Protein AF-A0A090EFB4-F1 (afdb_monomer_lite)

Structure (mmCIF, N/CA/C/O backbone):
data_AF-A0A090EFB4-F1
#
_entry.id   AF-A0A090EFB4-F1
#
loop_
_atom_site.group_PDB
_atom_site.id
_atom_site.type_symbol
_atom_site.label_atom_id
_atom_site.label_alt_id
_atom_site.label_comp_id
_atom_site.label_asym_id
_atom_site.label_entity_id
_atom_site.label_seq_id
_atom_site.pdbx_PDB_ins_code
_atom_site.Cartn_x
_atom_site.Cartn_y
_atom_site.Cartn_z
_atom_site.occupancy
_atom_site.B_iso_or_equiv
_atom_site.auth_seq_id
_atom_site.auth_comp_id
_atom_site.auth_asym_id
_atom_site.auth_atom_id
_atom_site.pdbx_PDB_model_num
ATOM 1 N N . MET A 1 1 ? -13.360 10.623 -0.695 1.00 92.44 1 MET A N 1
ATOM 2 C CA . MET A 1 1 ? -12.470 9.457 -0.509 1.00 92.44 1 MET A CA 1
ATOM 3 C C . MET A 1 1 ? -11.394 9.844 0.488 1.00 92.44 1 MET A C 1
ATOM 5 O O . MET A 1 1 ? -10.974 10.993 0.457 1.00 92.44 1 MET A O 1
ATOM 9 N N . LEU A 1 2 ? -10.961 8.912 1.335 1.00 97.94 2 LEU A N 1
ATOM 10 C CA . LEU A 1 2 ? -9.729 9.027 2.117 1.00 97.94 2 LEU A CA 1
ATOM 11 C C . LEU A 1 2 ? -8.675 8.114 1.484 1.00 97.94 2 LEU A C 1
ATOM 13 O O . LEU A 1 2 ? -8.980 6.948 1.271 1.00 97.94 2 LEU A O 1
ATOM 17 N N . CYS A 1 3 ? -7.471 8.621 1.213 1.00 98.06 3 CYS A N 1
ATOM 18 C CA . CYS A 1 3 ? -6.350 7.815 0.728 1.00 98.06 3 CYS A CA 1
ATOM 19 C C . CYS A 1 3 ? -5.127 8.027 1.624 1.00 98.06 3 CYS A C 1
ATOM 21 O O . CYS A 1 3 ? -4.697 9.167 1.806 1.00 98.06 3 CYS A O 1
ATOM 23 N N . VAL A 1 4 ? -4.577 6.942 2.173 1.00 98.56 4 VAL A N 1
ATOM 24 C CA . VAL A 1 4 ? -3.375 6.974 3.015 1.00 98.56 4 VAL A CA 1
ATOM 25 C C . VAL A 1 4 ? -2.179 6.397 2.246 1.00 98.56 4 VAL A C 1
ATOM 27 O O . VAL A 1 4 ? -2.174 5.201 1.931 1.00 98.56 4 VAL A O 1
ATOM 30 N N . PRO A 1 5 ? -1.162 7.209 1.907 1.00 98.25 5 PRO A N 1
ATOM 31 C CA . PRO A 1 5 ? 0.027 6.723 1.219 1.00 98.25 5 PRO A CA 1
ATOM 32 C C . PRO A 1 5 ? 0.973 5.980 2.172 1.00 98.25 5 PRO A C 1
ATOM 34 O O . PRO A 1 5 ? 0.910 6.124 3.393 1.00 98.25 5 PRO A O 1
ATOM 37 N N . GLY A 1 6 ? 1.881 5.194 1.596 1.00 97.75 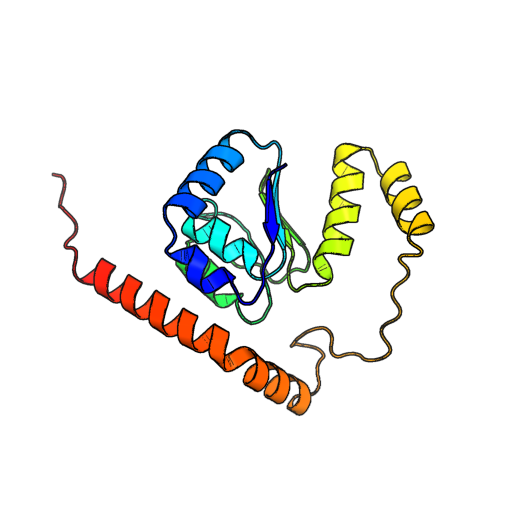6 GLY A N 1
ATOM 38 C CA . GLY A 1 6 ? 3.006 4.602 2.314 1.00 97.75 6 GLY A CA 1
ATOM 39 C C . GLY A 1 6 ? 4.247 5.496 2.326 1.00 97.75 6 GLY A C 1
ATOM 40 O O . GLY A 1 6 ? 4.212 6.657 1.930 1.00 97.75 6 GLY A O 1
ATOM 41 N N . GLY A 1 7 ? 5.375 4.922 2.740 1.00 95.06 7 GLY A N 1
ATOM 42 C CA . GLY A 1 7 ? 6.678 5.592 2.764 1.00 95.06 7 GLY A CA 1
ATOM 43 C C . GLY A 1 7 ? 7.435 5.393 4.075 1.00 95.06 7 GLY A C 1
ATOM 44 O O . GLY A 1 7 ? 6.943 4.751 5.005 1.00 95.06 7 GLY A O 1
ATOM 45 N N . GLY A 1 8 ? 8.646 5.956 4.150 1.00 91.25 8 GLY A N 1
ATOM 46 C CA . GLY A 1 8 ? 9.528 5.828 5.318 1.00 91.25 8 GLY A CA 1
ATOM 47 C C . GLY A 1 8 ? 8.954 6.428 6.607 1.00 91.25 8 GLY A C 1
ATOM 48 O O . GLY A 1 8 ? 9.274 5.949 7.690 1.00 91.25 8 GLY A O 1
ATOM 49 N N . GLY A 1 9 ? 8.055 7.413 6.492 1.00 94.31 9 GLY A N 1
ATOM 50 C CA . GLY A 1 9 ? 7.400 8.061 7.633 1.00 94.31 9 GLY A CA 1
ATOM 51 C C . GLY A 1 9 ? 6.298 7.235 8.302 1.00 94.31 9 GLY A C 1
ATOM 52 O O . GLY A 1 9 ? 5.897 7.575 9.408 1.00 94.31 9 GLY A O 1
ATOM 53 N N . VAL A 1 10 ? 5.827 6.140 7.685 1.00 97.38 10 VAL A N 1
ATOM 54 C CA . VAL A 1 10 ? 4.675 5.372 8.197 1.00 97.38 10 VAL A CA 1
ATOM 55 C C . VAL A 1 10 ? 4.881 4.878 9.623 1.00 97.38 10 VAL A C 1
ATOM 57 O O . VAL A 1 10 ? 3.933 4.913 10.394 1.00 97.38 10 VAL A O 1
ATOM 60 N N . ASN A 1 11 ? 6.094 4.456 9.995 1.00 96.75 11 ASN A N 1
ATOM 61 C CA . ASN A 1 11 ? 6.334 3.901 11.330 1.00 96.75 11 ASN A CA 1
ATOM 62 C C . ASN A 1 11 ? 6.004 4.910 12.438 1.00 96.75 11 AS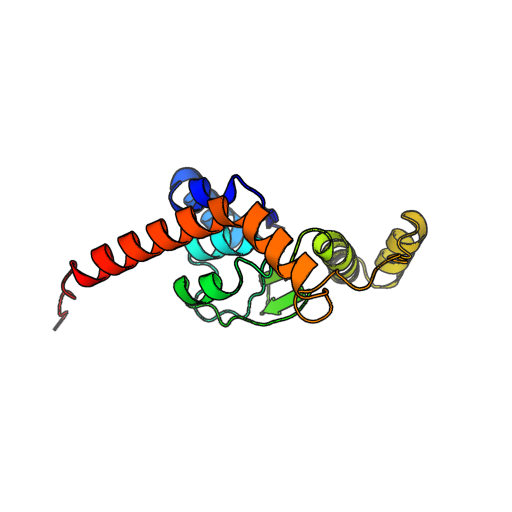N A C 1
ATOM 64 O O . ASN A 1 11 ? 5.344 4.538 13.397 1.00 96.75 11 ASN A O 1
ATOM 68 N N . ALA A 1 12 ? 6.395 6.179 12.283 1.00 97.00 12 ALA A N 1
ATOM 69 C CA . ALA A 1 12 ? 6.079 7.213 13.270 1.00 97.00 12 ALA A CA 1
ATOM 70 C C . ALA A 1 12 ? 4.562 7.444 13.398 1.00 97.00 12 ALA A C 1
ATOM 72 O O . ALA A 1 12 ? 4.065 7.706 14.486 1.00 97.00 12 ALA A O 1
ATOM 73 N N . LEU A 1 13 ? 3.819 7.281 12.298 1.00 98.19 13 LEU A N 1
ATOM 74 C CA . LEU A 1 13 ? 2.369 7.481 12.270 1.00 98.19 13 LEU A CA 1
ATOM 75 C C . LEU A 1 13 ? 1.580 6.355 12.953 1.00 98.19 13 LEU A C 1
ATOM 77 O O . LEU A 1 13 ? 0.408 6.548 13.257 1.00 98.19 13 LEU A O 1
ATOM 81 N N . LEU A 1 14 ? 2.185 5.184 13.190 1.00 98.12 14 LEU A N 1
ATOM 82 C CA . LEU A 1 14 ? 1.491 4.055 13.824 1.00 98.12 14 LEU A CA 1
ATOM 83 C C . LEU A 1 14 ? 1.191 4.292 15.312 1.00 98.12 14 LEU A C 1
ATOM 85 O O . LEU A 1 14 ? 0.334 3.610 15.866 1.00 98.12 14 LEU A O 1
ATOM 89 N N . GLU A 1 15 ? 1.873 5.250 15.943 1.00 96.75 15 GLU A N 1
ATOM 90 C CA . GLU A 1 15 ? 1.691 5.627 17.353 1.00 96.75 15 GLU A CA 1
ATOM 91 C C . GLU A 1 15 ? 1.227 7.095 17.510 1.00 96.75 15 GLU A C 1
ATOM 93 O O . GLU A 1 15 ? 0.991 7.560 18.626 1.00 96.75 15 GLU A O 1
ATOM 98 N N . ASP A 1 16 ? 1.045 7.825 16.403 1.00 98.38 16 ASP A N 1
ATOM 99 C CA . ASP A 1 16 ? 0.629 9.234 16.378 1.00 98.38 16 ASP A CA 1
ATOM 100 C C . ASP A 1 16 ? -0.897 9.359 16.537 1.00 98.38 16 ASP A C 1
ATOM 102 O O . ASP A 1 16 ? -1.657 9.289 15.568 1.00 98.38 16 ASP A O 1
ATOM 106 N N . GLN A 1 17 ? -1.363 9.525 17.780 1.00 98.31 17 GLN A N 1
ATOM 107 C CA . GLN A 1 17 ? -2.801 9.582 18.079 1.00 98.31 17 GLN A CA 1
ATOM 108 C C . GLN A 1 17 ? -3.561 10.671 17.307 1.00 98.31 17 GLN A C 1
ATOM 110 O O . GLN A 1 17 ? -4.589 10.328 16.723 1.00 98.31 17 GLN A O 1
ATOM 115 N N . PRO A 1 18 ? -3.077 11.926 17.200 1.00 98.56 18 PRO A N 1
ATOM 116 C CA . PRO A 1 18 ? -3.712 12.933 16.349 1.00 98.56 18 PRO A CA 1
ATOM 117 C C . PRO A 1 18 ? -3.941 12.475 14.901 1.00 98.56 18 PRO A C 1
ATOM 119 O O . PRO A 1 18 ? -5.021 12.692 14.342 1.00 98.56 18 PRO A O 1
ATOM 122 N N . VAL A 1 19 ? -2.954 11.815 14.288 1.00 98.44 19 VAL A N 1
ATOM 123 C CA . VAL A 1 19 ? -3.087 11.291 12.920 1.00 98.44 19 VAL A CA 1
ATOM 124 C C . VAL A 1 19 ? -4.082 10.133 12.868 1.00 98.44 19 VAL A C 1
ATOM 126 O O . VAL A 1 19 ? -4.940 10.101 11.982 1.00 98.44 19 VAL A O 1
ATOM 129 N N . LEU A 1 20 ? -4.015 9.199 13.816 1.00 98.81 20 LEU A N 1
ATOM 130 C CA . LEU A 1 20 ? -4.925 8.053 13.865 1.00 98.81 20 LEU A CA 1
ATOM 131 C C . LEU A 1 20 ? -6.380 8.479 14.117 1.00 98.81 20 LEU A C 1
ATOM 133 O O . LEU A 1 20 ? -7.290 7.945 13.479 1.00 98.81 20 LEU A O 1
ATOM 137 N N . ASP A 1 21 ? -6.609 9.464 14.988 1.00 98.69 21 ASP A N 1
ATOM 138 C CA . ASP A 1 21 ? -7.919 10.077 15.231 1.00 98.69 21 ASP A CA 1
ATOM 139 C C . ASP A 1 21 ? -8.473 10.717 13.955 1.00 98.69 21 ASP A C 1
ATOM 141 O O . ASP A 1 21 ? -9.622 10.464 13.576 1.00 98.69 21 ASP A O 1
ATOM 145 N N . PHE A 1 22 ? -7.648 11.491 13.245 1.00 98.62 22 PHE A N 1
ATOM 146 C CA . PHE A 1 22 ? -8.031 12.096 11.972 1.00 98.62 22 PHE A CA 1
ATOM 147 C C . PHE A 1 22 ? -8.409 11.037 10.929 1.00 98.62 22 PHE A C 1
ATOM 149 O O . PHE A 1 22 ? -9.446 11.156 10.269 1.00 98.62 22 PHE A O 1
ATOM 156 N N . VAL A 1 23 ? -7.601 9.980 10.796 1.00 98.75 23 VAL A N 1
ATOM 157 C CA . VAL A 1 23 ? -7.866 8.870 9.870 1.00 98.75 23 VAL A CA 1
ATOM 158 C C . VAL A 1 23 ? -9.187 8.187 10.220 1.00 98.75 23 VAL A C 1
ATOM 160 O O . VAL A 1 23 ? -10.023 8.022 9.330 1.00 98.75 23 VAL A O 1
ATOM 163 N N . ARG A 1 24 ? -9.434 7.868 11.499 1.00 98.56 24 ARG A N 1
ATOM 164 C CA . ARG A 1 24 ? -10.709 7.291 11.966 1.00 98.56 24 ARG A CA 1
ATOM 165 C C . ARG A 1 24 ? -11.899 8.190 11.638 1.00 98.56 24 ARG A C 1
ATOM 167 O O . ARG A 1 24 ? -12.884 7.724 11.064 1.00 98.56 24 ARG A O 1
ATOM 174 N N . GLN A 1 25 ? -11.799 9.482 11.947 1.00 98.38 25 GLN A N 1
ATOM 175 C CA . GLN A 1 25 ? -12.874 10.445 11.710 1.00 98.38 25 GLN A CA 1
ATOM 176 C C . GLN A 1 25 ? -13.202 10.576 10.217 1.00 98.38 25 GLN A C 1
ATOM 178 O O . GLN A 1 25 ? -14.370 10.553 9.828 1.00 98.38 25 GLN A O 1
ATOM 183 N N . ARG A 1 26 ? -12.180 10.711 9.364 1.00 98.50 26 ARG A N 1
ATOM 184 C CA . ARG A 1 26 ? -12.373 10.848 7.915 1.00 98.50 26 ARG A CA 1
ATOM 185 C C . ARG A 1 26 ? -12.858 9.555 7.280 1.00 98.50 26 ARG A C 1
ATOM 187 O O . ARG A 1 26 ? -13.694 9.620 6.382 1.00 98.50 26 ARG A O 1
ATOM 194 N N . ALA A 1 27 ? -12.399 8.401 7.760 1.00 98.31 27 ALA A N 1
ATOM 195 C CA . ALA A 1 27 ? -12.872 7.105 7.292 1.00 98.31 27 ALA A CA 1
ATOM 196 C C . ALA A 1 27 ? -14.381 6.930 7.521 1.00 98.31 27 ALA A C 1
ATOM 198 O O . ALA A 1 27 ? -15.075 6.484 6.611 1.00 98.31 27 ALA A O 1
ATOM 199 N N . GLY A 1 28 ? -14.909 7.376 8.669 1.00 97.38 28 GLY A N 1
ATOM 200 C CA . GLY A 1 28 ? -16.344 7.313 8.980 1.00 97.38 28 GLY A CA 1
ATOM 201 C C . GLY A 1 28 ? -17.252 8.135 8.051 1.00 97.38 28 GLY A C 1
ATOM 202 O O . GLY A 1 28 ? -18.457 7.911 8.021 1.00 97.38 28 GLY A O 1
ATOM 203 N N . GLN A 1 29 ? -16.691 9.070 7.278 1.00 97.44 29 GLN A N 1
ATOM 204 C CA . GLN A 1 29 ? -17.425 9.933 6.340 1.00 97.44 29 GLN A CA 1
ATOM 205 C C . GLN A 1 29 ? -17.098 9.624 4.870 1.00 97.44 29 GLN A C 1
ATOM 207 O O . GLN A 1 29 ? -17.698 10.191 3.955 1.00 97.44 29 GLN A O 1
ATOM 212 N N . ALA A 1 30 ? -16.110 8.765 4.611 1.00 97.50 30 ALA A N 1
ATOM 213 C CA . ALA A 1 30 ? -15.603 8.539 3.271 1.00 97.50 30 ALA A CA 1
ATOM 214 C C . ALA A 1 30 ? -16.391 7.439 2.547 1.00 97.50 30 ALA A C 1
ATOM 216 O O . ALA A 1 30 ? -16.499 6.312 3.019 1.00 97.50 30 ALA A O 1
ATOM 217 N N . ARG A 1 31 ? -16.836 7.734 1.316 1.00 96.12 31 ARG A N 1
ATOM 218 C CA . ARG A 1 31 ? -17.397 6.717 0.407 1.00 96.12 31 ARG A CA 1
ATOM 219 C C . ARG A 1 31 ? -16.425 5.560 0.135 1.00 96.12 31 ARG A C 1
ATOM 221 O O . ARG A 1 31 ? -16.868 4.434 -0.024 1.00 96.12 31 ARG A O 1
ATOM 228 N N . TYR A 1 32 ? -15.126 5.855 0.086 1.00 97.31 32 TYR A N 1
ATOM 229 C CA . TYR A 1 32 ? -14.047 4.877 -0.050 1.00 97.31 32 TYR A CA 1
ATOM 230 C C . TYR A 1 32 ? -12.918 5.226 0.918 1.00 97.31 32 TYR A C 1
ATOM 232 O O . TYR A 1 32 ? -12.508 6.395 0.983 1.00 97.31 32 TYR A O 1
ATOM 240 N N . VAL A 1 33 ? -12.432 4.212 1.632 1.00 98.50 33 VAL A N 1
ATOM 241 C CA . VAL A 1 33 ? -11.246 4.260 2.491 1.00 98.50 33 VAL A CA 1
ATOM 242 C C . VAL A 1 33 ? -10.156 3.489 1.776 1.00 98.50 33 VAL A C 1
ATOM 244 O O . VAL A 1 33 ? -10.328 2.310 1.481 1.00 98.50 33 VAL A O 1
ATOM 247 N N . THR A 1 34 ? -9.056 4.151 1.444 1.00 98.62 34 THR A N 1
ATOM 248 C CA . THR A 1 34 ? -8.048 3.557 0.575 1.00 98.62 34 THR A CA 1
ATOM 249 C C . THR A 1 34 ? -6.639 3.763 1.093 1.00 98.62 34 THR A C 1
ATOM 251 O O . THR A 1 34 ? -6.359 4.682 1.866 1.00 98.62 34 THR A O 1
ATOM 254 N N . SER A 1 35 ? -5.723 2.909 0.652 1.00 98.75 35 SER A N 1
ATOM 255 C CA . SER A 1 35 ? -4.297 3.094 0.900 1.00 98.75 35 SER A CA 1
ATOM 256 C C . SER A 1 35 ? -3.450 2.521 -0.218 1.00 98.75 35 SER A C 1
ATOM 258 O O . SER A 1 35 ? -3.869 1.603 -0.919 1.00 98.75 35 SER A O 1
ATOM 260 N N . VAL A 1 36 ? -2.221 3.011 -0.322 1.00 98.75 36 VAL A N 1
ATOM 261 C CA . VAL A 1 36 ? -1.194 2.452 -1.206 1.00 98.75 36 VAL A CA 1
ATOM 262 C C . VAL A 1 36 ? 0.041 2.139 -0.373 1.00 98.75 36 VAL A C 1
ATOM 264 O O . VAL A 1 36 ? 0.410 2.921 0.507 1.00 98.75 36 VAL A O 1
ATOM 267 N N . CYS A 1 37 ? 0.737 1.046 -0.686 1.00 98.50 37 CYS A N 1
ATOM 268 C CA . CYS A 1 37 ? 1.999 0.673 -0.051 1.00 98.50 37 CYS A CA 1
ATOM 269 C C . CYS A 1 37 ? 1.798 0.475 1.462 1.00 98.50 37 CYS A C 1
ATOM 271 O O . CYS A 1 37 ? 0.751 -0.000 1.894 1.00 98.50 37 CYS A O 1
ATOM 273 N N . SER A 1 38 ? 2.779 0.848 2.287 1.00 98.62 38 SER A N 1
ATOM 274 C CA . SER A 1 38 ? 2.701 0.728 3.747 1.00 98.62 38 SER A CA 1
ATOM 275 C C . SER A 1 38 ? 1.606 1.577 4.410 1.00 98.62 38 SER A C 1
ATOM 277 O O . SER A 1 38 ? 1.389 1.424 5.609 1.00 98.62 38 SER A O 1
ATOM 279 N N . GLY A 1 39 ? 0.876 2.421 3.669 1.00 98.69 39 GLY A N 1
ATOM 280 C CA . GLY A 1 39 ? -0.236 3.212 4.204 1.00 98.69 39 GLY A CA 1
ATOM 281 C C . GLY A 1 39 ? -1.367 2.360 4.788 1.00 98.69 39 GLY A C 1
ATOM 282 O O . GLY A 1 39 ? -2.050 2.799 5.711 1.00 98.69 39 GLY A O 1
ATOM 283 N N . ALA A 1 40 ? -1.510 1.108 4.335 1.00 98.81 40 ALA A N 1
ATOM 284 C CA . ALA A 1 40 ? -2.454 0.156 4.919 1.00 98.81 40 ALA A CA 1
ATOM 285 C C . ALA A 1 40 ? -2.185 -0.082 6.416 1.00 98.81 40 ALA A C 1
ATOM 287 O O . ALA A 1 40 ? -3.118 -0.270 7.186 1.00 98.81 40 ALA A O 1
ATOM 288 N N . LEU A 1 41 ? -0.929 0.000 6.866 1.00 98.81 41 LEU A N 1
ATOM 289 C CA . LEU A 1 41 ? -0.602 -0.173 8.283 1.00 98.81 41 LEU A CA 1
ATOM 290 C C . LEU A 1 41 ? -1.150 0.967 9.149 1.00 98.81 41 LEU A C 1
ATOM 292 O O . LEU A 1 41 ? -1.541 0.727 10.284 1.00 98.81 41 LEU A O 1
ATOM 296 N N . VAL A 1 42 ? -1.239 2.187 8.611 1.00 98.81 42 VAL A N 1
ATOM 297 C CA . VAL A 1 42 ? -1.872 3.319 9.309 1.00 98.81 42 VAL A CA 1
ATOM 298 C C . VAL A 1 42 ? -3.379 3.092 9.421 1.00 98.81 42 VAL A C 1
ATOM 300 O O . VAL A 1 42 ? -3.959 3.343 10.473 1.00 98.81 42 VAL A O 1
ATOM 303 N N . LEU A 1 43 ? -4.018 2.551 8.375 1.00 98.81 43 LEU A N 1
ATOM 304 C CA . LEU A 1 43 ? -5.420 2.122 8.461 1.00 98.81 43 LEU A CA 1
ATOM 305 C C . LEU A 1 43 ? -5.599 1.024 9.522 1.00 98.81 43 LEU A C 1
ATOM 307 O O . LEU A 1 43 ? -6.568 1.051 10.280 1.00 98.81 43 LEU A O 1
ATOM 311 N N . GLY A 1 44 ? -4.650 0.089 9.609 1.00 98.69 44 GLY A N 1
ATOM 312 C CA . GLY A 1 44 ? -4.609 -0.950 10.637 1.00 98.69 44 GLY A CA 1
ATOM 313 C C . GLY A 1 44 ? -4.511 -0.375 12.049 1.00 98.69 44 GLY A C 1
ATOM 314 O O . GLY A 1 44 ? -5.336 -0.707 12.898 1.00 98.69 44 GLY A O 1
ATOM 315 N N . ALA A 1 45 ? -3.568 0.540 12.282 1.00 98.56 45 ALA A N 1
ATOM 316 C CA . ALA A 1 45 ? -3.382 1.225 13.564 1.00 98.56 45 ALA A CA 1
ATOM 317 C C . ALA A 1 45 ? -4.590 2.094 13.948 1.00 98.56 45 ALA A C 1
ATOM 319 O O . ALA A 1 45 ? -4.939 2.201 15.121 1.00 98.56 45 ALA A O 1
ATOM 320 N N . ALA A 1 46 ? -5.296 2.640 12.957 1.00 98.62 46 ALA A N 1
ATOM 321 C CA . ALA A 1 46 ? -6.572 3.324 13.136 1.00 98.62 46 ALA A CA 1
ATOM 322 C C . ALA A 1 46 ? -7.752 2.363 13.417 1.00 98.62 46 ALA A C 1
ATOM 324 O O . ALA A 1 46 ? -8.882 2.817 13.578 1.00 98.62 46 ALA A O 1
ATOM 325 N N . GLY A 1 47 ? -7.527 1.046 13.476 1.00 98.25 47 GLY A N 1
ATOM 326 C CA . GLY A 1 47 ? -8.550 0.039 13.775 1.00 98.25 47 GLY A CA 1
ATOM 327 C C . GLY A 1 47 ? -9.469 -0.308 12.601 1.00 98.25 47 GLY A C 1
ATOM 328 O O . GLY A 1 47 ? -10.500 -0.947 12.800 1.00 98.25 47 GLY A O 1
ATOM 329 N N . LEU A 1 48 ? -9.121 0.094 11.376 1.00 98.69 48 LEU A N 1
ATOM 330 C CA . LEU A 1 48 ? -9.998 -0.016 10.203 1.00 98.69 48 LEU A CA 1
ATOM 331 C C . LEU A 1 48 ? -9.859 -1.345 9.445 1.00 98.69 48 LEU A C 1
ATOM 333 O O . LEU A 1 48 ? -10.630 -1.593 8.520 1.00 98.69 48 LEU A O 1
ATOM 337 N N . LEU A 1 49 ? -8.889 -2.193 9.810 1.00 98.75 49 LEU A N 1
ATOM 338 C CA . LEU A 1 49 ? -8.593 -3.437 9.086 1.00 98.75 49 LEU A CA 1
ATOM 339 C C . LEU A 1 49 ? -9.030 -4.726 9.799 1.00 98.75 49 LEU A C 1
ATOM 341 O O . LEU A 1 49 ? -8.873 -5.809 9.237 1.00 98.75 49 LEU A O 1
ATOM 345 N N . LYS A 1 50 ? -9.601 -4.650 11.006 1.00 98.44 50 LYS A N 1
ATOM 346 C CA . LYS A 1 50 ? -9.999 -5.847 11.761 1.00 98.44 50 LYS A CA 1
ATOM 347 C C . LYS A 1 50 ? -11.051 -6.659 10.991 1.00 98.44 50 LYS A C 1
ATOM 349 O O . LYS A 1 50 ? -12.143 -6.166 10.717 1.00 98.44 50 LYS A O 1
ATOM 354 N N . GLY A 1 51 ? -10.725 -7.910 10.669 1.00 98.38 51 GLY A N 1
ATOM 355 C CA . GLY A 1 51 ? -11.565 -8.828 9.896 1.00 98.38 51 GLY A CA 1
ATOM 356 C C . GLY A 1 51 ? -11.674 -8.489 8.406 1.00 98.38 51 GLY A C 1
ATOM 357 O O . GLY A 1 51 ? -12.520 -9.064 7.725 1.00 98.38 51 GLY A O 1
ATOM 358 N N . LYS A 1 52 ? -10.863 -7.552 7.897 1.00 98.75 52 LYS A N 1
ATOM 359 C CA . LYS A 1 52 ? -10.909 -7.082 6.508 1.00 98.75 52 LYS A CA 1
ATOM 360 C C . LYS A 1 52 ? -9.807 -7.686 5.662 1.00 98.75 52 LYS A C 1
ATOM 362 O O . LYS A 1 52 ? -8.684 -7.853 6.130 1.00 98.75 52 LYS A O 1
ATOM 367 N N . ARG A 1 53 ? -10.110 -7.960 4.396 1.00 98.81 53 ARG A N 1
ATOM 368 C CA . ARG A 1 53 ? -9.104 -8.331 3.397 1.00 98.81 53 ARG A CA 1
ATOM 369 C C . ARG A 1 53 ? -8.299 -7.096 3.007 1.00 98.81 53 ARG A C 1
ATOM 371 O O . ARG A 1 53 ? -8.877 -6.073 2.647 1.00 98.81 53 ARG A O 1
ATOM 378 N N . ALA A 1 54 ? -6.974 -7.196 3.053 1.00 98.88 54 ALA A N 1
ATOM 379 C CA . ALA A 1 54 ? -6.085 -6.092 2.709 1.00 98.88 54 ALA A CA 1
ATOM 380 C C . ALA A 1 54 ? -4.776 -6.578 2.070 1.00 98.88 54 ALA A C 1
ATOM 382 O O . ALA A 1 54 ? -4.324 -7.698 2.297 1.00 98.88 54 ALA A O 1
ATOM 383 N N . THR A 1 55 ? -4.150 -5.696 1.295 1.00 98.81 55 THR A N 1
ATOM 384 C CA . THR A 1 55 ? -2.767 -5.808 0.812 1.00 98.81 55 THR A CA 1
ATOM 385 C C . THR A 1 55 ? -1.977 -4.562 1.220 1.00 98.81 55 THR A C 1
ATOM 387 O O . THR A 1 55 ? -2.529 -3.567 1.690 1.00 98.81 55 THR A O 1
ATOM 390 N N . THR A 1 56 ? -0.659 -4.615 1.073 1.00 98.81 56 THR A N 1
ATOM 391 C CA . THR A 1 56 ? 0.281 -3.536 1.401 1.00 98.81 56 THR A CA 1
ATOM 392 C C . THR A 1 56 ? 1.578 -3.759 0.622 1.00 98.81 56 THR A C 1
ATOM 394 O O . THR A 1 56 ? 1.667 -4.619 -0.256 1.00 98.81 56 THR A O 1
ATOM 397 N N . HIS A 1 57 ? 2.619 -2.984 0.905 1.00 98.62 57 HIS A N 1
ATOM 398 C CA . HIS A 1 57 ? 3.943 -3.251 0.356 1.00 98.62 57 HIS A CA 1
ATOM 399 C C . HIS A 1 57 ? 4.431 -4.661 0.731 1.00 98.62 57 HIS A C 1
ATOM 401 O O . HIS A 1 57 ? 4.340 -5.047 1.891 1.00 98.62 57 HIS A O 1
ATOM 407 N N . TRP A 1 58 ? 5.033 -5.394 -0.213 1.00 98.38 58 TRP A N 1
ATOM 408 C CA . TRP A 1 58 ? 5.470 -6.788 -0.020 1.00 98.38 58 TRP A CA 1
ATOM 409 C C . TRP A 1 58 ? 6.331 -7.003 1.235 1.00 98.38 58 TRP A C 1
ATOM 411 O O . TRP A 1 58 ? 6.188 -7.997 1.932 1.00 98.38 58 TRP A O 1
ATOM 421 N N . TYR A 1 59 ? 7.204 -6.043 1.559 1.00 97.94 59 TYR A N 1
ATOM 422 C CA . TYR A 1 59 ? 8.096 -6.119 2.725 1.00 97.94 59 TYR A CA 1
ATOM 423 C C . TYR A 1 59 ? 7.453 -5.687 4.053 1.00 97.94 59 TYR A C 1
ATOM 425 O O . TYR A 1 59 ? 8.139 -5.516 5.060 1.00 97.94 59 TYR A O 1
ATOM 433 N N . ALA A 1 60 ? 6.151 -5.425 4.029 1.00 98.12 60 ALA A N 1
ATOM 434 C CA . ALA A 1 60 ? 5.346 -5.088 5.189 1.00 98.12 60 ALA A CA 1
ATOM 435 C C . ALA A 1 60 ? 4.046 -5.917 5.260 1.00 98.12 60 ALA A C 1
ATOM 437 O O . ALA A 1 60 ? 3.153 -5.574 6.033 1.00 98.12 60 ALA A O 1
ATOM 438 N N . HIS A 1 61 ? 3.916 -6.942 4.412 1.00 98.44 61 HIS A N 1
ATOM 439 C CA . HIS A 1 61 ? 2.676 -7.691 4.195 1.00 98.44 61 HIS A CA 1
ATOM 440 C C . HIS A 1 61 ? 2.261 -8.522 5.408 1.00 98.44 61 HIS A C 1
ATOM 442 O O . HIS A 1 61 ? 1.1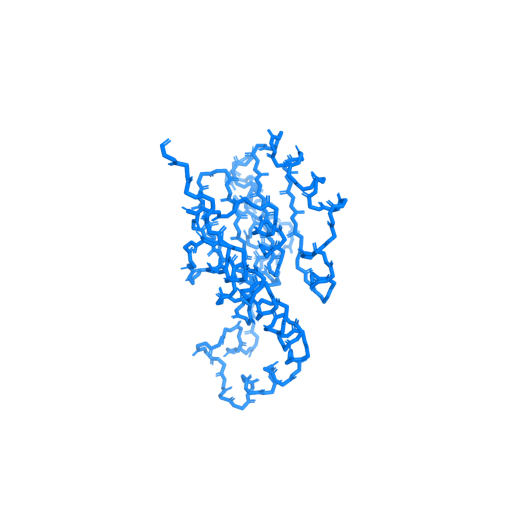01 -8.478 5.809 1.00 98.44 61 HIS A O 1
ATOM 448 N N . ASP A 1 62 ? 3.241 -9.137 6.063 1.00 97.69 62 ASP A N 1
ATOM 449 C CA . ASP A 1 62 ? 3.107 -9.888 7.311 1.00 97.69 62 ASP A CA 1
ATOM 450 C C . ASP A 1 62 ? 2.511 -9.056 8.461 1.00 97.69 62 ASP A C 1
ATOM 452 O O . ASP A 1 62 ? 1.732 -9.564 9.262 1.00 97.69 62 ASP A O 1
ATOM 456 N N . PHE A 1 63 ? 2.784 -7.750 8.517 1.00 98.31 63 PHE A N 1
ATOM 457 C CA . PHE A 1 63 ? 2.274 -6.883 9.590 1.00 98.31 63 PHE A CA 1
ATOM 458 C C . PHE A 1 63 ? 0.778 -6.560 9.494 1.00 98.31 63 PHE A C 1
ATOM 460 O O . PHE A 1 63 ? 0.233 -5.950 10.412 1.00 98.31 63 PHE A O 1
ATOM 467 N N . LEU A 1 64 ? 0.094 -6.923 8.406 1.00 98.69 64 LEU A N 1
ATOM 468 C CA . LEU A 1 64 ? -1.357 -6.737 8.312 1.00 98.69 64 LEU A CA 1
ATOM 469 C C . LEU A 1 64 ? -2.104 -7.560 9.374 1.00 98.69 64 LEU A C 1
ATOM 471 O O . LEU A 1 64 ? -3.103 -7.098 9.931 1.00 98.69 64 LEU A O 1
ATOM 475 N N . GLU A 1 65 ? -1.594 -8.746 9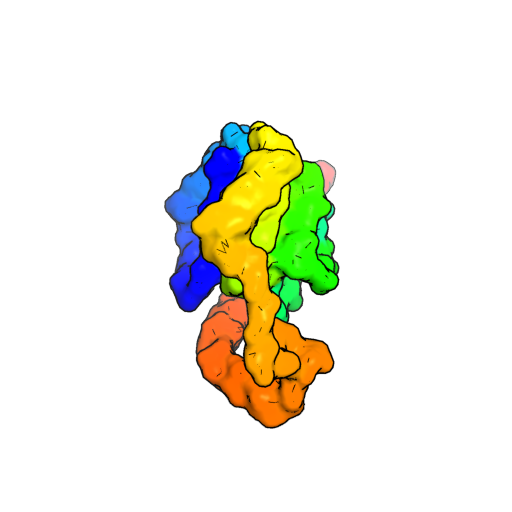.699 1.00 97.94 65 GLU A N 1
ATOM 476 C CA . GLU A 1 65 ? -2.223 -9.671 10.647 1.00 97.94 65 GLU A CA 1
ATOM 477 C C . GLU A 1 65 ? -2.152 -9.166 12.096 1.00 97.94 65 GLU A C 1
ATOM 479 O O . GLU A 1 65 ? -3.063 -9.418 12.883 1.00 97.94 65 GLU A O 1
ATOM 484 N N . GLU A 1 66 ? -1.159 -8.334 12.430 1.00 97.56 66 GLU A N 1
ATOM 485 C CA . GLU A 1 66 ? -1.046 -7.663 13.738 1.00 97.56 66 GLU A CA 1
ATOM 486 C C . GLU A 1 66 ? -2.227 -6.716 14.033 1.00 97.56 66 GLU A C 1
ATOM 488 O O . GLU A 1 66 ? -2.506 -6.381 15.192 1.00 97.56 66 GLU A O 1
ATOM 493 N N . PHE A 1 67 ? -2.941 -6.301 12.982 1.00 97.94 67 PHE A N 1
ATOM 494 C CA . PHE A 1 67 ? -4.157 -5.487 13.041 1.00 97.94 67 PHE A CA 1
ATOM 495 C C . PHE A 1 67 ? -5.445 -6.306 12.853 1.00 97.94 67 PHE A C 1
ATOM 497 O O . PHE A 1 67 ? -6.535 -5.739 12.748 1.00 97.94 67 PHE A O 1
ATOM 504 N N . GLY A 1 68 ? -5.341 -7.638 12.810 1.00 97.88 68 GLY A N 1
ATOM 505 C CA . GLY A 1 68 ? -6.463 -8.547 12.591 1.00 97.88 68 GLY A CA 1
ATOM 506 C C . GLY A 1 68 ? -7.002 -8.542 11.160 1.00 97.88 68 GLY A C 1
ATOM 507 O O . GLY A 1 68 ? -8.148 -8.941 10.956 1.00 97.88 68 GLY A O 1
ATOM 508 N N . ALA A 1 69 ? -6.226 -8.060 10.188 1.00 98.69 69 ALA A N 1
ATOM 509 C CA . ALA A 1 69 ? -6.588 -8.125 8.779 1.00 98.69 69 ALA A CA 1
ATOM 510 C C . ALA A 1 69 ? -6.334 -9.527 8.207 1.00 98.69 69 ALA A C 1
ATOM 512 O O . ALA A 1 69 ? -5.433 -10.237 8.648 1.00 98.69 69 ALA A O 1
ATOM 513 N N . VAL A 1 70 ? -7.087 -9.896 7.173 1.00 98.62 70 VAL A N 1
ATOM 514 C CA . VAL A 1 70 ? -6.784 -11.044 6.315 1.00 98.62 70 VAL A CA 1
ATOM 515 C C . VAL A 1 70 ? -5.820 -10.566 5.232 1.00 98.62 70 VAL A C 1
ATOM 517 O O 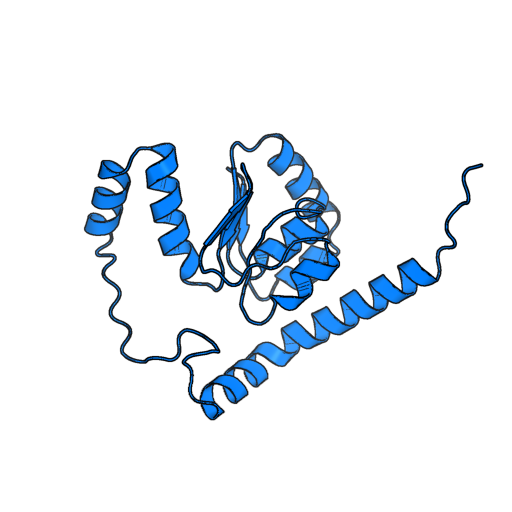. VAL A 1 70 ? -6.210 -9.816 4.331 1.00 98.62 70 VAL A O 1
ATOM 520 N N . SER A 1 71 ? -4.557 -10.973 5.337 1.00 98.38 71 SER A N 1
ATOM 521 C CA . SER A 1 71 ? -3.508 -10.623 4.382 1.00 98.38 71 SER A CA 1
ATOM 522 C C . SER A 1 71 ? -3.781 -11.305 3.028 1.00 98.38 71 SER A C 1
ATOM 524 O O . SER A 1 71 ? -4.013 -12.510 2.940 1.00 98.38 71 SER A O 1
ATOM 526 N N . VAL A 1 72 ? -3.831 -10.530 1.941 1.00 98.56 72 VAL A N 1
ATOM 527 C CA . VAL A 1 72 ? -4.077 -11.046 0.582 1.00 98.56 72 VAL A CA 1
ATOM 528 C C . VAL A 1 72 ? -2.938 -10.605 -0.324 1.00 98.56 72 VAL A C 1
ATOM 530 O O . VAL A 1 72 ? -2.672 -9.409 -0.456 1.00 98.56 72 VAL A O 1
ATOM 533 N N . ASP A 1 73 ? -2.248 -11.561 -0.944 1.00 96.75 73 ASP A N 1
ATOM 534 C CA . ASP A 1 73 ? -1.209 -11.273 -1.935 1.00 96.75 73 ASP A CA 1
ATOM 535 C C . ASP A 1 73 ? -1.854 -10.940 -3.285 1.00 96.75 73 ASP A C 1
ATOM 537 O O . ASP A 1 73 ? -2.128 -11.798 -4.124 1.00 96.75 73 ASP A O 1
ATOM 541 N N . ALA A 1 74 ? -2.186 -9.665 -3.449 1.00 97.12 74 ALA A N 1
ATOM 542 C CA . ALA A 1 74 ? -2.675 -9.109 -4.696 1.00 97.12 74 ALA A CA 1
ATOM 543 C C . ALA A 1 74 ? -2.212 -7.660 -4.839 1.00 97.12 74 ALA A C 1
ATOM 545 O O . ALA A 1 74 ? -1.910 -6.966 -3.863 1.00 97.12 74 ALA A O 1
ATOM 546 N N . ARG A 1 75 ? -2.187 -7.184 -6.085 1.00 97.19 75 ARG A N 1
ATOM 547 C CA . ARG A 1 75 ? -1.792 -5.810 -6.411 1.00 97.19 75 ARG A CA 1
ATOM 548 C C . ARG A 1 75 ? -2.783 -4.773 -5.882 1.00 97.19 75 ARG A C 1
ATOM 550 O O . ARG A 1 75 ? -2.358 -3.707 -5.441 1.00 97.19 75 ARG A O 1
ATOM 557 N N . ILE A 1 76 ? -4.073 -5.103 -5.921 1.00 98.12 76 ILE A N 1
ATOM 558 C CA . ILE A 1 76 ? -5.194 -4.327 -5.383 1.00 98.12 76 ILE A CA 1
ATOM 559 C C . ILE A 1 76 ? -6.135 -5.323 -4.701 1.00 98.12 76 ILE A C 1
ATOM 561 O O . ILE A 1 76 ? -6.408 -6.391 -5.249 1.00 98.12 76 ILE A O 1
ATOM 565 N N . VAL A 1 77 ? -6.615 -4.983 -3.509 1.00 98.38 77 VAL A N 1
ATOM 566 C CA . VAL A 1 77 ? -7.588 -5.770 -2.744 1.00 98.38 77 VAL A CA 1
ATOM 567 C C . VAL A 1 77 ? -8.753 -4.875 -2.375 1.00 98.38 77 VAL A C 1
ATOM 569 O O . VAL A 1 77 ? -8.554 -3.763 -1.884 1.00 98.38 77 VAL A O 1
ATOM 572 N N . GLU A 1 78 ? -9.957 -5.392 -2.588 1.00 97.50 78 GLU A N 1
ATOM 573 C CA . GLU A 1 78 ? -11.213 -4.720 -2.278 1.00 97.50 78 GLU A CA 1
ATOM 574 C C . GLU A 1 78 ? -12.031 -5.540 -1.283 1.00 97.50 78 GLU A C 1
ATOM 576 O O . GLU A 1 78 ? -12.227 -6.747 -1.458 1.00 97.50 78 GLU A O 1
ATOM 581 N N . ASP A 1 79 ? -12.526 -4.858 -0.254 1.00 98.06 79 ASP A N 1
ATOM 582 C CA . ASP A 1 79 ? -13.416 -5.390 0.775 1.00 98.06 79 ASP A CA 1
ATOM 583 C C . ASP A 1 79 ? -14.476 -4.328 1.106 1.00 98.06 79 ASP A C 1
ATOM 585 O O . ASP A 1 79 ? -14.282 -3.433 1.934 1.00 98.06 79 ASP A O 1
ATOM 589 N N . GLY A 1 80 ? -15.602 -4.377 0.389 1.00 95.88 80 GLY A N 1
ATOM 590 C CA . GLY A 1 80 ? -16.647 -3.360 0.491 1.00 95.88 80 GLY A CA 1
ATOM 591 C C . GLY A 1 80 ? -16.144 -1.981 0.052 1.00 95.88 80 GLY A C 1
ATOM 592 O O . GLY A 1 80 ? -15.804 -1.782 -1.111 1.00 95.88 80 GLY A O 1
ATOM 593 N N . ASN A 1 81 ? -16.123 -1.015 0.974 1.00 96.06 81 ASN A N 1
ATOM 594 C CA . ASN A 1 81 ? -15.624 0.340 0.717 1.00 96.06 81 ASN A CA 1
ATOM 595 C C . ASN A 1 81 ? -14.128 0.528 1.036 1.00 96.06 81 ASN A C 1
ATOM 597 O O . ASN A 1 81 ? -13.606 1.628 0.826 1.00 96.06 81 ASN A O 1
ATOM 601 N N . LEU A 1 82 ? -13.451 -0.507 1.545 1.00 98.31 82 LEU A N 1
ATOM 602 C CA . LEU A 1 82 ? -12.011 -0.516 1.779 1.00 98.31 82 LEU A CA 1
ATOM 603 C C . LEU A 1 82 ? -11.286 -1.008 0.519 1.00 98.31 82 LEU A C 1
ATOM 605 O O . LEU A 1 82 ? -11.560 -2.106 0.036 1.00 98.31 82 LEU A O 1
ATOM 609 N N . ILE A 1 83 ? -10.343 -0.211 0.011 1.00 98.25 83 ILE A N 1
ATOM 610 C CA . ILE A 1 83 ? -9.521 -0.566 -1.154 1.00 98.25 83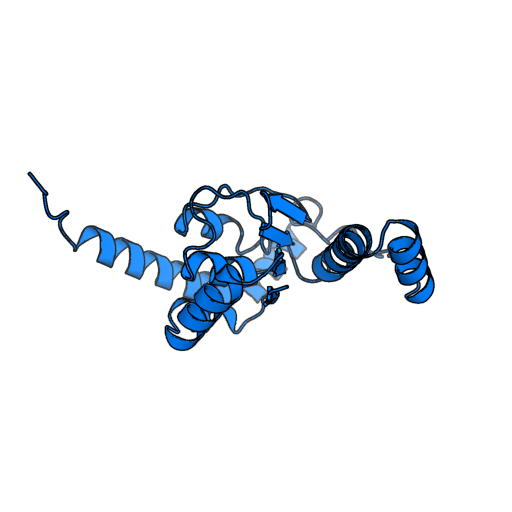 ILE A CA 1
ATOM 611 C C . ILE A 1 83 ? -8.048 -0.326 -0.837 1.00 98.25 83 ILE A C 1
ATOM 613 O O . ILE A 1 83 ? -7.596 0.811 -0.716 1.00 98.25 83 ILE A O 1
ATOM 617 N N . THR A 1 84 ? -7.273 -1.394 -0.729 1.00 98.75 84 THR A N 1
ATOM 618 C CA . THR A 1 84 ? -5.833 -1.310 -0.448 1.00 98.75 84 THR A CA 1
ATOM 619 C C . THR A 1 84 ? -5.040 -1.732 -1.677 1.00 98.75 84 THR A C 1
ATOM 621 O O . THR A 1 84 ? -5.386 -2.722 -2.319 1.00 98.75 84 THR A O 1
ATOM 624 N N . ALA A 1 85 ? -3.980 -1.002 -2.002 1.00 98.50 85 ALA A N 1
ATOM 625 C CA . ALA A 1 85 ? -3.059 -1.319 -3.085 1.00 98.50 85 ALA A CA 1
ATOM 626 C C . ALA A 1 85 ? -1.663 -1.631 -2.536 1.00 98.50 85 ALA A C 1
ATOM 628 O O . ALA A 1 85 ? -1.241 -1.076 -1.517 1.00 98.50 85 ALA A O 1
ATOM 629 N N . GLY A 1 86 ? -0.962 -2.535 -3.220 1.00 97.94 86 GLY A N 1
ATOM 630 C CA . GLY A 1 86 ? 0.342 -3.053 -2.821 1.00 97.94 86 GLY A CA 1
ATOM 631 C C . GLY A 1 86 ? 1.487 -2.038 -2.940 1.00 97.94 86 GLY A C 1
ATOM 632 O O . GLY A 1 86 ? 1.364 -0.859 -2.622 1.00 97.94 86 GLY A O 1
ATOM 633 N N . GLY A 1 87 ? 2.665 -2.469 -3.392 1.00 94.94 87 GLY A N 1
ATOM 634 C CA . GLY A 1 87 ? 3.838 -1.588 -3.464 1.00 94.94 87 GLY A CA 1
ATOM 635 C C . GLY A 1 87 ? 3.681 -0.416 -4.445 1.00 94.94 87 GLY A C 1
ATOM 636 O O . GLY A 1 87 ? 3.202 -0.608 -5.559 1.00 94.94 87 GLY A O 1
ATOM 637 N N . VAL A 1 88 ? 4.117 0.776 -4.020 1.00 95.50 88 VAL A N 1
ATOM 638 C CA . VAL A 1 88 ? 4.412 2.013 -4.785 1.00 95.50 88 VAL A CA 1
ATOM 639 C C . VAL A 1 88 ? 3.619 2.216 -6.088 1.00 95.50 88 VAL A C 1
ATOM 641 O O . VAL A 1 88 ? 2.650 2.968 -6.105 1.00 95.50 88 VAL A O 1
ATOM 644 N N . THR A 1 89 ? 4.020 1.560 -7.181 1.00 97.12 89 THR A N 1
ATOM 645 C CA . THR A 1 89 ? 3.436 1.755 -8.520 1.00 97.12 89 THR A CA 1
ATOM 646 C C . THR A 1 89 ? 2.017 1.214 -8.655 1.00 97.12 89 THR A C 1
ATOM 648 O O . THR A 1 89 ? 1.300 1.633 -9.556 1.00 97.12 89 THR A O 1
ATOM 651 N N . SER A 1 90 ? 1.584 0.330 -7.752 1.00 96.50 90 SER A N 1
ATOM 652 C CA . SER A 1 90 ? 0.192 -0.144 -7.688 1.00 96.50 90 SER A CA 1
ATOM 653 C C . SER A 1 90 ? -0.814 0.986 -7.474 1.00 96.50 90 SER A C 1
ATOM 655 O O . SER A 1 90 ? -1.981 0.820 -7.806 1.00 96.50 90 SER A O 1
ATOM 657 N N . GLY A 1 91 ? -0.366 2.149 -6.981 1.00 96.12 91 GLY A N 1
ATOM 658 C CA . GLY A 1 91 ? -1.193 3.346 -6.874 1.00 96.12 91 GLY A CA 1
ATOM 659 C C . GLY A 1 91 ? -1.730 3.849 -8.218 1.00 96.12 91 GLY A C 1
ATOM 660 O O . GLY A 1 91 ? -2.820 4.411 -8.237 1.00 96.12 91 GLY A O 1
ATOM 661 N N . ILE A 1 92 ? -1.015 3.623 -9.330 1.00 97.75 92 ILE A N 1
ATOM 662 C CA . ILE A 1 92 ? -1.480 4.027 -10.668 1.00 97.75 92 ILE A CA 1
ATOM 663 C C . ILE A 1 92 ? -2.635 3.123 -11.110 1.00 97.75 92 ILE A C 1
ATOM 665 O O . ILE A 1 92 ? -3.708 3.618 -11.448 1.00 97.75 92 ILE A O 1
ATOM 669 N N . ASP A 1 93 ? -2.450 1.804 -11.010 1.00 96.94 93 ASP A N 1
ATOM 670 C CA . ASP A 1 93 ? -3.493 0.819 -11.321 1.00 96.94 93 ASP A CA 1
ATOM 671 C C . ASP A 1 93 ? -4.731 1.014 -10.436 1.00 96.94 93 ASP A C 1
ATOM 673 O O . ASP A 1 93 ? -5.864 0.989 -10.914 1.00 96.94 93 ASP A O 1
ATOM 677 N N . PHE A 1 94 ? -4.515 1.268 -9.142 1.00 95.38 94 PHE A N 1
ATOM 678 C CA . PHE A 1 94 ? -5.575 1.608 -8.196 1.00 95.38 94 PHE A CA 1
ATOM 679 C C . PHE A 1 94 ? -6.310 2.889 -8.600 1.00 95.38 94 PHE A C 1
ATOM 681 O O . PHE A 1 94 ? -7.539 2.916 -8.569 1.00 95.38 94 PHE A O 1
ATOM 688 N N . GLY A 1 95 ? -5.579 3.932 -9.003 1.00 96.44 95 GLY A N 1
ATOM 689 C CA . GLY A 1 95 ? -6.160 5.183 -9.477 1.00 96.44 95 GLY A CA 1
ATOM 690 C C . GLY A 1 95 ? -7.098 4.960 -10.661 1.00 96.44 95 GLY A C 1
ATOM 691 O O . GLY A 1 95 ? -8.247 5.395 -10.613 1.00 96.44 95 GLY A O 1
ATOM 692 N N . LEU A 1 96 ? -6.657 4.211 -11.675 1.00 97.50 96 LEU A N 1
ATOM 693 C CA . LEU A 1 96 ? -7.485 3.868 -12.839 1.00 97.50 96 LEU A CA 1
ATOM 694 C C . LEU A 1 96 ? -8.706 3.022 -12.450 1.00 97.50 96 LEU A C 1
ATOM 696 O O . LEU A 1 96 ? -9.831 3.330 -12.849 1.00 97.50 96 LEU A O 1
ATOM 700 N N . ALA A 1 97 ? -8.520 2.005 -11.602 1.00 94.31 97 ALA A N 1
ATOM 701 C CA . ALA A 1 97 ? -9.614 1.175 -11.098 1.00 94.31 97 ALA A CA 1
ATOM 702 C C . ALA A 1 97 ? -10.651 1.985 -10.299 1.00 94.31 97 ALA A C 1
ATOM 704 O O . ALA A 1 97 ? -11.844 1.661 -10.297 1.00 94.31 97 ALA A O 1
ATOM 705 N N . LEU A 1 98 ? -10.218 3.042 -9.613 1.00 94.56 98 LEU A N 1
ATOM 706 C CA . LEU A 1 98 ? -11.100 3.940 -8.886 1.00 94.56 98 LEU A CA 1
ATOM 707 C C . LEU A 1 98 ? -11.821 4.924 -9.816 1.00 94.56 98 LEU A C 1
ATOM 709 O O . LEU A 1 98 ? -13.017 5.146 -9.625 1.00 94.56 98 LEU A O 1
ATOM 713 N N . VAL A 1 99 ? -11.145 5.477 -10.829 1.00 96.75 99 VAL A N 1
ATOM 714 C CA . VAL A 1 99 ? -11.794 6.300 -11.866 1.00 96.75 99 VAL A CA 1
ATOM 715 C C . VAL A 1 99 ? -12.928 5.509 -12.512 1.00 96.75 99 VAL A C 1
ATOM 717 O O . VAL A 1 99 ? -14.050 6.007 -12.573 1.00 96.75 99 VAL A O 1
ATOM 720 N N . ALA A 1 100 ? -12.691 4.240 -12.858 1.00 95.31 100 ALA A N 1
ATOM 721 C CA . ALA A 1 100 ? -13.718 3.368 -13.427 1.00 95.31 100 ALA A CA 1
ATOM 722 C C . ALA A 1 100 ? -14.947 3.219 -12.511 1.00 95.31 100 ALA A C 1
ATOM 724 O O . ALA A 1 100 ? -16.082 3.225 -12.982 1.00 95.31 100 ALA A O 1
ATOM 725 N N . ARG A 1 101 ? -14.743 3.136 -11.188 1.00 90.69 101 ARG A N 1
ATOM 726 C CA . ARG A 1 101 ? -15.833 3.041 -10.195 1.00 90.69 101 ARG A CA 1
ATOM 727 C C . ARG A 1 101 ? -16.615 4.334 -10.021 1.00 90.69 101 ARG A C 1
ATOM 729 O O . ARG A 1 101 ? -17.798 4.293 -9.691 1.00 90.69 101 ARG A O 1
ATOM 736 N N . LEU A 1 102 ? -15.939 5.470 -10.143 1.00 93.62 102 LEU A N 1
ATOM 737 C CA . LEU A 1 102 ? -16.533 6.777 -9.881 1.00 93.62 102 LEU A CA 1
ATOM 738 C C . LEU A 1 102 ? -17.213 7.358 -11.119 1.00 93.62 102 LEU A C 1
ATOM 740 O O . LEU A 1 102 ? -18.266 7.975 -10.978 1.00 93.62 102 LEU A O 1
ATOM 744 N N . LEU A 1 103 ? -16.615 7.163 -12.294 1.00 96.94 103 LEU A N 1
ATOM 745 C CA . LEU A 1 103 ? -16.961 7.856 -13.537 1.00 96.94 103 LEU A CA 1
ATOM 746 C C . LEU A 1 103 ? -17.259 6.899 -14.706 1.00 96.94 103 LEU A C 1
ATOM 748 O O . LEU A 1 103 ? -17.736 7.339 -15.746 1.00 96.94 103 LEU A O 1
ATOM 752 N N . GLY A 1 104 ? -17.040 5.593 -14.529 1.00 97.50 104 GLY A N 1
ATOM 753 C CA . GLY A 1 104 ? -17.268 4.573 -15.553 1.00 97.50 104 GLY A CA 1
ATOM 754 C C . GLY A 1 104 ? -16.006 4.192 -16.331 1.00 97.50 104 GLY A C 1
ATOM 755 O O . GLY A 1 104 ? -14.993 4.890 -16.319 1.00 97.50 104 GLY A O 1
ATOM 756 N N . GLN A 1 105 ? -16.071 3.046 -17.013 1.00 98.12 105 GLN A N 1
ATOM 757 C CA . GLN A 1 105 ? -14.936 2.448 -17.726 1.00 98.12 105 GLN A CA 1
ATOM 758 C C . GLN A 1 105 ? -14.374 3.354 -18.831 1.00 98.12 105 GLN A C 1
ATOM 760 O O . GLN A 1 105 ? -13.162 3.515 -18.907 1.00 98.12 105 GLN A O 1
ATOM 765 N N . ALA A 1 106 ? -15.236 3.982 -19.637 1.00 98.56 106 ALA A N 1
ATOM 766 C CA . ALA A 1 106 ? -14.802 4.836 -20.746 1.00 98.56 106 ALA A CA 1
ATOM 767 C C . ALA A 1 106 ? -13.937 6.022 -20.278 1.00 98.56 106 ALA A C 1
ATOM 769 O O . ALA A 1 106 ? -12.958 6.376 -20.933 1.00 98.56 106 ALA A O 1
ATOM 770 N N . GLU A 1 107 ? -14.255 6.608 -19.118 1.00 98.69 107 GLU A N 1
ATOM 771 C CA . GLU A 1 107 ? -13.440 7.674 -18.528 1.00 98.69 107 GLU A CA 1
ATOM 772 C C . GLU A 1 107 ? -12.089 7.133 -18.045 1.00 98.69 107 GLU A C 1
ATOM 774 O O . GLU A 1 107 ? -11.052 7.742 -18.287 1.00 98.69 107 GLU A O 1
ATOM 779 N N . ALA A 1 108 ? -12.070 5.954 -17.416 1.00 98.56 108 ALA A N 1
ATOM 780 C CA . ALA A 1 108 ? -10.825 5.326 -16.978 1.00 98.56 108 ALA A CA 1
ATOM 781 C C . ALA A 1 108 ? -9.894 4.998 -18.156 1.00 98.56 108 ALA A C 1
ATOM 783 O O . ALA A 1 108 ? -8.697 5.264 -18.070 1.00 98.56 108 ALA A O 1
ATOM 784 N N . GLU A 1 109 ? -10.437 4.482 -19.261 1.00 98.69 109 GLU A N 1
ATOM 785 C CA . GLU A 1 109 ? -9.694 4.221 -20.502 1.00 98.69 109 GLU A CA 1
ATOM 786 C C . GLU A 1 109 ? -9.194 5.524 -21.146 1.00 98.69 109 GLU A C 1
ATOM 788 O O . GLU A 1 109 ? -8.052 5.593 -21.601 1.00 98.69 109 GLU A O 1
ATOM 793 N N . THR A 1 110 ? -10.003 6.589 -21.116 1.00 98.75 110 THR A N 1
ATOM 794 C CA . THR A 1 110 ? -9.611 7.922 -21.607 1.00 98.75 110 THR A CA 1
ATOM 795 C C . THR A 1 110 ? -8.461 8.504 -20.787 1.00 98.75 110 THR A C 1
ATOM 797 O O . THR A 1 110 ? -7.483 8.996 -21.357 1.00 98.75 110 THR A O 1
ATOM 800 N N . VAL A 1 111 ? -8.531 8.413 -19.456 1.00 98.75 111 VAL A N 1
ATOM 801 C CA . VAL A 1 111 ? -7.447 8.825 -18.551 1.00 98.75 111 VAL A CA 1
ATOM 802 C C . VAL A 1 111 ? -6.204 7.967 -18.776 1.00 98.75 111 VAL A C 1
ATOM 804 O O . VAL A 1 111 ? -5.106 8.511 -18.877 1.00 98.75 111 VAL A O 1
ATOM 807 N N . GLN A 1 112 ? -6.354 6.646 -18.906 1.00 98.81 112 GLN A N 1
ATOM 808 C CA . GLN A 1 112 ? -5.240 5.737 -19.177 1.00 98.81 112 GLN A CA 1
ATOM 809 C C . GLN A 1 112 ? -4.504 6.116 -20.468 1.00 98.81 112 GLN A C 1
ATOM 811 O O . GLN A 1 112 ? -3.274 6.203 -20.461 1.00 98.81 112 GLN A O 1
ATOM 816 N N . LEU A 1 113 ? -5.246 6.371 -21.551 1.00 98.69 113 LEU A N 1
ATOM 817 C CA . LEU A 1 113 ? -4.686 6.787 -22.836 1.00 98.69 113 LEU A CA 1
ATOM 818 C C . LEU A 1 113 ? -4.034 8.172 -22.745 1.00 98.69 113 LEU A C 1
ATOM 820 O O . LEU A 1 113 ? -2.940 8.364 -23.263 1.00 98.69 113 LEU A O 1
ATOM 824 N N . SER A 1 114 ? -4.670 9.116 -22.048 1.00 98.50 114 SER A N 1
ATOM 825 C CA . SER A 1 114 ? -4.163 10.487 -21.881 1.00 98.50 114 SER A CA 1
ATOM 826 C C . SER A 1 114 ? -2.860 10.553 -21.080 1.00 98.50 114 SER A C 1
ATOM 828 O O . SER A 1 114 ? -2.044 11.442 -21.302 1.00 98.50 114 SER A O 1
ATOM 830 N N . LEU A 1 115 ? -2.658 9.617 -20.148 1.00 98.50 115 LEU A N 1
ATOM 831 C CA . LEU A 1 115 ? -1.414 9.458 -19.390 1.00 98.50 115 LEU A CA 1
ATOM 832 C C . LEU A 1 115 ? -0.363 8.611 -20.120 1.00 98.50 115 LEU A C 1
ATOM 834 O O . LEU A 1 115 ? 0.732 8.440 -19.589 1.00 98.50 115 LEU A O 1
ATOM 838 N N . GLU A 1 116 ? -0.710 8.036 -21.277 1.00 98.56 116 GLU A N 1
ATOM 839 C CA . GLU A 1 116 ? 0.092 7.032 -21.981 1.00 98.56 116 GLU A CA 1
ATOM 840 C C . GLU A 1 116 ? 0.530 5.889 -21.043 1.00 98.56 116 GLU A C 1
ATOM 842 O O . GLU A 1 116 ? 1.674 5.429 -21.039 1.00 98.56 116 GLU A O 1
ATOM 847 N N . TYR A 1 117 ? -0.391 5.426 -20.188 1.00 98.56 117 TYR A N 1
ATOM 848 C CA . TYR A 1 117 ? -0.091 4.371 -19.225 1.00 98.56 117 TYR A CA 1
ATOM 849 C C . TYR A 1 117 ? -0.080 2.989 -19.899 1.00 98.56 117 TYR A C 1
ATOM 851 O O . TYR A 1 117 ? -1.030 2.205 -19.807 1.00 98.56 117 TYR A O 1
ATOM 859 N N . ALA A 1 118 ? 1.033 2.707 -20.576 1.00 98.25 118 ALA A N 1
ATOM 860 C CA . ALA A 1 118 ? 1.362 1.454 -21.250 1.00 98.25 118 ALA A CA 1
ATOM 861 C C . ALA A 1 118 ? 2.717 0.917 -20.733 1.00 98.25 118 ALA A C 1
ATOM 863 O O . ALA A 1 118 ? 3.733 0.992 -21.427 1.00 98.25 118 ALA A O 1
ATOM 864 N N . PRO A 1 119 ? 2.784 0.429 -19.477 1.00 97.56 119 PRO A N 1
ATOM 865 C CA . PRO A 1 119 ? 4.053 0.066 -18.856 1.00 97.56 119 PRO A CA 1
ATOM 866 C C . PRO A 1 119 ? 4.737 -1.104 -19.581 1.00 97.56 119 PRO A C 1
ATOM 868 O O . PRO A 1 119 ? 4.155 -2.172 -19.747 1.00 97.56 119 PRO A O 1
ATOM 871 N N . ALA A 1 120 ? 6.018 -0.931 -19.917 1.00 97.88 120 ALA A N 1
ATOM 872 C CA . ALA A 1 120 ? 6.888 -1.971 -20.470 1.00 97.88 120 ALA A CA 1
ATOM 873 C C . ALA A 1 120 ? 8.184 -2.092 -19.638 1.00 97.88 120 ALA A C 1
ATOM 875 O O . ALA A 1 120 ? 9.230 -1.577 -20.041 1.00 97.88 120 ALA A O 1
ATOM 876 N N . PRO A 1 121 ? 8.140 -2.710 -18.436 1.00 97.44 121 PRO A N 1
ATOM 877 C CA . PRO A 1 121 ? 9.315 -2.808 -17.575 1.00 97.44 121 PRO A CA 1
ATOM 878 C C . PRO A 1 121 ? 10.459 -3.577 -18.264 1.00 97.44 121 PRO A C 1
ATOM 880 O O . PRO A 1 121 ? 10.240 -4.701 -18.715 1.00 97.44 121 PRO A O 1
ATOM 883 N N . PRO A 1 122 ? 11.696 -3.043 -18.296 1.00 97.62 122 PRO A N 1
ATOM 884 C CA . PRO A 1 122 ? 12.828 -3.704 -18.958 1.00 97.62 122 PRO A CA 1
ATOM 885 C C . PRO A 1 122 ? 13.389 -4.904 -18.174 1.00 97.62 122 PRO A C 1
ATOM 887 O O . PRO A 1 122 ? 14.263 -5.612 -18.667 1.00 97.62 122 PRO A O 1
ATOM 890 N N . PHE A 1 123 ? 12.906 -5.142 -16.949 1.00 97.69 123 PHE A N 1
ATOM 891 C CA . PHE A 1 123 ? 13.363 -6.217 -16.069 1.00 97.69 123 PHE A CA 1
ATOM 892 C C . PHE A 1 123 ? 12.184 -6.919 -15.391 1.00 97.69 123 PHE A C 1
ATOM 894 O O . PHE A 1 123 ? 11.210 -6.278 -14.994 1.00 97.69 123 PHE A O 1
ATOM 901 N N . ARG A 1 124 ? 12.321 -8.227 -15.151 1.00 96.88 124 ARG A N 1
ATOM 902 C CA . ARG A 1 124 ? 11.363 -9.036 -14.377 1.00 96.88 124 ARG A CA 1
ATOM 903 C C . ARG A 1 124 ? 11.766 -9.124 -12.904 1.00 96.88 124 ARG A C 1
ATOM 905 O O . ARG A 1 124 ? 12.121 -10.182 -12.410 1.00 96.88 124 ARG A O 1
ATOM 912 N N . ALA A 1 125 ? 11.776 -7.984 -12.218 1.00 97.81 125 ALA A N 1
ATOM 913 C CA . ALA A 1 125 ? 12.145 -7.895 -10.799 1.00 97.81 125 ALA A CA 1
ATOM 914 C C . ALA A 1 125 ? 11.164 -7.038 -9.978 1.00 97.81 125 ALA A C 1
ATOM 916 O O . ALA A 1 125 ? 11.525 -6.488 -8.939 1.00 97.81 125 ALA A O 1
ATOM 917 N N . GLY A 1 126 ? 9.926 -6.889 -10.463 1.00 96.94 126 GLY A N 1
ATOM 918 C CA . GLY A 1 126 ? 8.895 -6.064 -9.823 1.00 96.94 126 GLY A CA 1
ATOM 919 C C . GLY A 1 126 ? 8.240 -6.709 -8.597 1.00 96.94 126 GLY A C 1
ATOM 920 O O . GLY A 1 126 ? 7.604 -6.007 -7.812 1.00 96.94 126 GLY A O 1
ATOM 921 N N . THR A 1 127 ? 8.399 -8.023 -8.415 1.00 96.75 127 THR A N 1
ATOM 922 C CA . THR A 1 127 ? 7.827 -8.790 -7.301 1.00 96.75 127 THR A CA 1
ATOM 923 C C . THR A 1 127 ? 8.891 -9.681 -6.651 1.00 96.75 127 THR A C 1
ATOM 925 O O . THR A 1 127 ? 9.841 -10.086 -7.328 1.00 96.75 127 THR A O 1
ATOM 928 N N . PRO A 1 128 ? 8.749 -10.041 -5.359 1.00 96.69 128 PRO A N 1
ATOM 929 C CA . PRO A 1 128 ? 9.664 -10.985 -4.716 1.00 96.69 128 PRO A CA 1
ATOM 930 C C . PRO A 1 128 ? 9.702 -12.365 -5.382 1.00 96.69 128 PRO A C 1
ATOM 932 O O . PRO A 1 128 ? 10.735 -13.021 -5.326 1.00 96.69 128 PRO A O 1
ATOM 935 N N . ALA A 1 129 ? 8.596 -12.792 -6.002 1.00 95.94 129 ALA A N 1
ATOM 936 C CA . ALA A 1 129 ? 8.482 -14.090 -6.662 1.00 95.94 129 ALA A CA 1
ATOM 937 C C . ALA A 1 129 ? 9.250 -14.161 -7.994 1.00 95.94 129 ALA A C 1
ATOM 939 O O . ALA A 1 129 ? 9.689 -15.235 -8.391 1.00 95.94 129 ALA A O 1
ATOM 940 N N . GLU A 1 130 ? 9.416 -13.030 -8.684 1.00 96.56 130 GLU A N 1
ATOM 941 C CA . GLU A 1 130 ? 10.087 -12.979 -9.990 1.00 96.56 130 GLU A CA 1
ATOM 942 C C . GLU A 1 130 ? 11.531 -12.470 -9.909 1.00 96.56 130 GLU A C 1
ATOM 944 O O . GLU A 1 130 ? 12.344 -12.781 -10.779 1.00 96.56 130 GLU A O 1
ATOM 949 N N . ALA A 1 131 ? 11.864 -11.684 -8.881 1.00 98.25 131 ALA A N 1
ATOM 950 C CA . ALA A 1 131 ? 13.183 -11.081 -8.750 1.00 98.25 131 ALA A CA 1
ATOM 951 C C . ALA A 1 131 ? 14.292 -12.138 -8.553 1.00 98.25 131 ALA A C 1
ATOM 953 O O . ALA A 1 131 ? 14.130 -13.063 -7.754 1.00 98.25 131 ALA A O 1
ATOM 954 N N . PRO A 1 132 ? 15.474 -11.969 -9.184 1.00 98.50 132 PRO A N 1
ATOM 955 C CA . PRO A 1 132 ? 16.633 -12.805 -8.889 1.00 98.50 132 PRO A CA 1
ATOM 956 C C . PRO A 1 132 ? 16.975 -12.789 -7.386 1.00 98.50 132 PRO A C 1
ATOM 958 O O . PRO A 1 132 ? 16.929 -11.714 -6.776 1.00 98.50 132 PRO A O 1
ATOM 961 N N . PRO A 1 133 ? 17.408 -13.915 -6.783 1.00 98.38 133 PRO A N 1
ATOM 962 C CA . PRO A 1 133 ? 17.655 -13.995 -5.339 1.00 98.38 133 PRO A CA 1
ATOM 963 C C . PRO A 1 133 ? 18.605 -12.918 -4.797 1.00 98.38 133 PRO A C 1
ATOM 965 O O . PRO A 1 133 ? 18.350 -12.342 -3.741 1.00 98.38 133 PRO A O 1
ATOM 968 N N . ALA A 1 134 ? 19.665 -12.587 -5.543 1.00 98.44 134 ALA A N 1
ATOM 969 C CA . ALA A 1 134 ? 20.612 -11.539 -5.162 1.00 98.44 134 ALA A CA 1
ATOM 970 C C . ALA A 1 134 ? 19.975 -10.135 -5.148 1.00 98.44 134 ALA A C 1
ATOM 972 O O . ALA A 1 134 ? 20.249 -9.338 -4.251 1.00 98.44 134 ALA A O 1
ATOM 973 N N . VAL A 1 135 ? 19.086 -9.842 -6.105 1.00 98.62 135 VAL A N 1
ATOM 974 C CA . VAL A 1 135 ? 18.353 -8.566 -6.171 1.00 98.62 135 VAL A CA 1
ATOM 975 C C . VAL A 1 135 ? 17.364 -8.469 -5.013 1.00 98.62 135 VAL A C 1
ATOM 977 O O . VAL A 1 135 ? 17.304 -7.436 -4.347 1.00 98.62 135 VAL A O 1
ATOM 980 N N . LEU A 1 136 ? 16.634 -9.552 -4.726 1.00 98.62 136 LEU A N 1
ATOM 981 C CA . LEU A 1 136 ? 15.731 -9.613 -3.578 1.00 98.62 136 LEU A CA 1
ATOM 982 C C . LEU A 1 136 ? 16.489 -9.400 -2.261 1.00 98.62 136 LEU A C 1
ATOM 984 O O . LEU A 1 136 ? 16.054 -8.597 -1.437 1.00 98.62 136 LEU A O 1
ATOM 988 N N . ALA A 1 137 ? 17.629 -10.067 -2.069 1.00 98.50 137 ALA A N 1
ATOM 989 C CA . ALA A 1 137 ? 18.467 -9.891 -0.885 1.00 98.50 137 ALA A CA 1
ATOM 990 C C . ALA A 1 137 ? 18.931 -8.433 -0.730 1.00 98.50 137 ALA A C 1
ATOM 992 O O . ALA A 1 137 ? 18.765 -7.842 0.335 1.00 98.50 137 ALA A O 1
ATOM 993 N N . GLN A 1 138 ? 19.414 -7.810 -1.810 1.00 98.62 138 GLN A N 1
ATOM 994 C CA . GLN A 1 138 ? 19.835 -6.410 -1.783 1.00 98.62 138 GLN A CA 1
ATOM 995 C C . GLN A 1 138 ? 18.669 -5.447 -1.501 1.00 98.62 138 GLN A C 1
ATOM 997 O O . GLN A 1 138 ? 18.834 -4.463 -0.779 1.00 98.62 138 GLN A O 1
ATOM 1002 N N . ALA A 1 139 ? 17.479 -5.712 -2.047 1.00 98.31 139 ALA A N 1
ATOM 1003 C CA . ALA A 1 139 ? 16.288 -4.918 -1.759 1.00 98.31 139 ALA A CA 1
ATOM 1004 C C . ALA A 1 139 ? 15.875 -5.032 -0.283 1.00 98.31 139 ALA A C 1
ATOM 1006 O O . ALA A 1 139 ? 15.569 -4.018 0.345 1.00 98.31 139 ALA A O 1
ATOM 1007 N N . LYS A 1 140 ? 15.920 -6.244 0.290 1.00 98.38 140 LYS A N 1
ATOM 1008 C CA . LYS A 1 140 ? 15.666 -6.472 1.720 1.00 98.38 140 LYS A CA 1
ATOM 1009 C C . LYS A 1 140 ? 16.661 -5.716 2.597 1.00 98.38 140 LYS A C 1
ATOM 1011 O O . LYS A 1 140 ? 16.222 -5.052 3.529 1.00 98.38 140 LYS A O 1
ATOM 1016 N N . GLU A 1 141 ? 17.952 -5.749 2.263 1.00 98.38 141 GLU A N 1
ATOM 1017 C CA . GLU A 1 141 ? 19.007 -5.008 2.971 1.00 98.38 141 GLU A CA 1
ATOM 1018 C C . GLU A 1 141 ? 18.699 -3.502 3.010 1.00 98.38 141 GLU A C 1
ATOM 1020 O O . GLU A 1 141 ? 18.653 -2.891 4.078 1.00 98.38 141 GLU A O 1
ATOM 1025 N N . ARG A 1 142 ? 18.371 -2.912 1.850 1.00 97.25 142 ARG A N 1
ATOM 1026 C CA . ARG A 1 142 ? 18.023 -1.482 1.735 1.00 97.25 142 ARG A CA 1
ATOM 1027 C C . ARG A 1 142 ? 16.803 -1.095 2.571 1.00 97.25 142 ARG A C 1
ATOM 1029 O O . ARG A 1 142 ? 16.736 0.020 3.080 1.00 97.25 142 ARG A O 1
ATOM 1036 N N . LEU A 1 143 ? 15.832 -1.995 2.702 1.00 96.69 143 LEU A N 1
ATOM 1037 C CA . LEU A 1 143 ? 14.588 -1.753 3.435 1.00 96.69 143 LEU A CA 1
ATOM 1038 C C . LEU A 1 143 ? 14.652 -2.202 4.906 1.00 96.69 143 LEU A C 1
ATOM 1040 O O . LEU A 1 143 ? 13.718 -1.935 5.669 1.00 96.69 143 LEU A O 1
ATOM 1044 N N . ALA A 1 144 ? 15.730 -2.873 5.323 1.00 97.00 144 ALA A N 1
ATOM 1045 C CA . ALA A 1 144 ? 15.814 -3.564 6.606 1.00 97.00 144 ALA A CA 1
ATOM 1046 C C . ALA A 1 144 ? 15.655 -2.624 7.804 1.00 97.00 144 ALA A C 1
ATOM 1048 O O . ALA A 1 144 ? 15.015 -2.998 8.781 1.00 97.00 144 ALA A O 1
ATOM 1049 N N . GLY A 1 145 ? 16.161 -1.389 7.720 1.00 96.75 145 GLY A N 1
ATOM 1050 C CA . GLY A 1 145 ? 16.020 -0.404 8.798 1.00 96.75 145 GLY A CA 1
ATOM 1051 C C . GLY A 1 145 ? 14.557 -0.109 9.146 1.00 96.75 145 GLY A C 1
ATOM 1052 O O . GLY A 1 145 ? 14.174 -0.160 10.312 1.00 96.75 145 GLY A O 1
ATOM 1053 N N . SER A 1 146 ? 13.712 0.115 8.132 1.00 95.06 146 SER A N 1
ATOM 1054 C CA . SER A 1 146 ? 12.280 0.370 8.344 1.00 95.06 146 SER A CA 1
ATOM 1055 C C . SER A 1 146 ? 11.544 -0.864 8.871 1.00 95.06 146 SER A C 1
ATOM 1057 O O . SER A 1 146 ? 10.631 -0.717 9.686 1.00 95.06 146 SER A O 1
ATOM 1059 N N . ARG A 1 147 ? 11.934 -2.070 8.430 1.00 97.25 147 ARG A N 1
ATOM 1060 C CA . ARG A 1 147 ? 11.338 -3.323 8.915 1.00 97.25 147 ARG A CA 1
ATOM 1061 C C . ARG A 1 147 ? 11.716 -3.611 10.367 1.00 97.25 147 ARG A C 1
ATOM 1063 O O . ARG A 1 147 ? 10.805 -3.819 11.155 1.00 97.25 147 ARG A O 1
ATOM 1070 N N . ARG A 1 148 ? 12.997 -3.522 10.744 1.00 97.88 148 ARG A N 1
ATOM 1071 C CA . ARG A 1 148 ? 13.454 -3.748 12.131 1.00 97.88 148 ARG A CA 1
ATOM 1072 C C . ARG A 1 148 ? 12.751 -2.834 13.130 1.00 97.88 148 ARG A C 1
ATOM 1074 O O . ARG A 1 148 ? 12.182 -3.315 14.100 1.00 97.88 148 ARG A O 1
ATOM 1081 N N . ALA A 1 149 ? 12.680 -1.533 12.832 1.00 97.00 149 ALA A N 1
ATOM 1082 C CA . ALA A 1 149 ? 11.965 -0.578 13.684 1.00 97.00 149 ALA A CA 1
ATOM 1083 C C . ALA A 1 149 ? 10.483 -0.954 13.880 1.00 97.00 149 ALA A C 1
ATOM 1085 O O . ALA A 1 149 ? 9.893 -0.692 14.927 1.00 97.00 149 ALA A O 1
ATOM 1086 N N . ARG A 1 150 ? 9.873 -1.576 12.865 1.00 96.69 150 ARG A N 1
ATOM 1087 C CA . ARG A 1 150 ? 8.489 -2.044 12.904 1.00 96.69 150 ARG A CA 1
ATOM 1088 C C . ARG A 1 150 ? 8.355 -3.342 13.708 1.00 96.69 150 ARG A C 1
ATOM 1090 O O . ARG A 1 150 ? 7.460 -3.438 14.536 1.00 96.69 150 ARG A O 1
ATOM 1097 N N . GLU A 1 151 ? 9.261 -4.300 13.534 1.00 97.94 151 GLU A N 1
ATOM 1098 C CA . GLU A 1 151 ? 9.315 -5.536 14.335 1.00 97.94 151 GLU A CA 1
ATOM 1099 C C . GLU A 1 151 ? 9.470 -5.236 15.828 1.00 97.94 151 GLU A C 1
ATOM 1101 O O . GLU A 1 151 ? 8.717 -5.768 16.641 1.00 97.94 151 GLU A O 1
ATOM 1106 N N . GLU A 1 152 ? 10.392 -4.336 16.179 1.00 97.75 152 GLU A N 1
ATOM 1107 C CA . GLU A 1 152 ? 10.598 -3.873 17.553 1.00 97.75 152 GLU A CA 1
ATOM 1108 C C . GLU A 1 152 ? 9.336 -3.214 18.118 1.00 97.75 152 GLU A C 1
ATOM 1110 O O . GLU A 1 152 ? 8.981 -3.439 19.273 1.00 97.75 152 GLU A O 1
ATOM 1115 N N . MET A 1 153 ? 8.639 -2.410 17.311 1.00 96.69 153 MET A N 1
ATOM 1116 C CA . MET A 1 153 ? 7.378 -1.777 17.699 1.00 96.69 153 MET A CA 1
ATOM 1117 C C . MET A 1 153 ? 6.293 -2.800 18.016 1.00 96.69 153 MET A C 1
ATOM 1119 O O . MET A 1 153 ? 5.737 -2.778 19.112 1.00 96.69 153 MET A O 1
ATOM 1123 N N . PHE A 1 154 ? 6.035 -3.738 17.107 1.00 96.38 154 PHE A N 1
ATOM 1124 C CA . PHE A 1 154 ? 5.024 -4.767 17.338 1.00 96.38 154 PHE A CA 1
ATOM 1125 C C . PHE A 1 154 ? 5.400 -5.722 18.475 1.00 96.38 154 PHE A C 1
ATOM 1127 O O . PHE A 1 154 ? 4.514 -6.169 19.199 1.00 96.38 154 PHE A O 1
ATOM 1134 N N . ALA A 1 155 ? 6.692 -5.993 18.693 1.00 97.19 155 ALA A N 1
ATOM 1135 C CA . ALA A 1 155 ? 7.143 -6.731 19.872 1.00 97.19 155 ALA A CA 1
ATOM 1136 C C . ALA A 1 155 ? 6.729 -6.015 21.166 1.00 97.19 155 ALA A C 1
ATOM 1138 O O . ALA A 1 155 ? 6.030 -6.612 21.983 1.00 97.19 155 ALA A O 1
ATOM 1139 N N . ARG A 1 156 ? 7.024 -4.711 21.291 1.00 96.38 156 ARG A N 1
ATOM 1140 C CA . ARG A 1 156 ? 6.587 -3.907 22.448 1.00 96.38 156 ARG A CA 1
ATOM 1141 C C . ARG A 1 156 ? 5.069 -3.919 22.629 1.00 96.38 156 ARG A C 1
ATOM 1143 O O . ARG A 1 156 ? 4.583 -3.997 23.753 1.00 96.38 156 ARG A O 1
ATOM 1150 N N . TRP A 1 157 ? 4.306 -3.842 21.538 1.00 94.75 157 TRP A N 1
ATOM 1151 C CA . TRP A 1 157 ? 2.842 -3.869 21.603 1.00 94.75 157 TRP A CA 1
ATOM 1152 C C . TRP A 1 157 ? 2.303 -5.213 22.097 1.00 94.75 157 TRP A C 1
ATOM 1154 O O . TRP A 1 157 ? 1.357 -5.237 22.886 1.00 94.75 157 TRP A O 1
ATOM 1164 N N . ARG A 1 158 ? 2.888 -6.331 21.652 1.00 94.44 158 ARG A N 1
ATOM 1165 C CA . ARG A 1 158 ? 2.516 -7.671 22.129 1.00 94.44 158 ARG A CA 1
ATOM 1166 C C . ARG A 1 158 ? 2.831 -7.841 23.611 1.00 94.44 158 ARG A C 1
ATOM 1168 O O . ARG A 1 158 ? 1.959 -8.301 24.345 1.00 94.44 158 ARG A O 1
ATOM 1175 N N . ASP A 1 159 ? 4.003 -7.394 24.054 1.00 94.75 159 ASP A N 1
ATOM 1176 C CA . ASP A 1 159 ? 4.396 -7.447 25.466 1.00 94.75 159 ASP A CA 1
ATOM 1177 C C . ASP A 1 159 ? 3.432 -6.630 26.344 1.00 94.75 159 ASP A C 1
ATOM 1179 O O . ASP A 1 159 ? 2.950 -7.116 27.367 1.00 94.75 159 ASP A O 1
ATOM 1183 N N . ALA A 1 160 ? 3.057 -5.422 25.905 1.00 92.00 160 ALA A N 1
ATOM 1184 C CA . ALA A 1 160 ? 2.092 -4.579 26.614 1.00 92.00 160 ALA A CA 1
ATOM 1185 C C . ALA A 1 160 ? 0.687 -5.212 26.702 1.00 92.00 160 ALA A C 1
ATOM 1187 O O . ALA A 1 160 ? 0.026 -5.128 27.741 1.00 92.00 160 ALA A O 1
ATOM 1188 N N . ARG A 1 161 ? 0.229 -5.878 25.629 1.00 89.12 161 ARG A N 1
ATOM 1189 C CA . ARG A 1 161 ? -1.047 -6.618 25.613 1.00 89.12 161 ARG A CA 1
ATOM 1190 C C . ARG A 1 161 ? -1.017 -7.819 26.558 1.00 89.12 161 ARG A C 1
ATOM 1192 O O . ARG A 1 161 ? -2.003 -8.055 27.243 1.00 89.12 161 ARG A O 1
ATOM 1199 N N . ALA A 1 162 ? 0.098 -8.547 26.622 1.00 88.38 162 ALA A N 1
ATOM 1200 C CA . ALA A 1 162 ? 0.261 -9.687 27.524 1.00 88.38 162 ALA A CA 1
ATOM 1201 C C . ALA A 1 162 ? 0.331 -9.267 29.005 1.00 88.38 162 ALA A C 1
ATOM 1203 O O . ALA A 1 162 ? -0.139 -9.996 29.875 1.00 88.38 162 ALA A O 1
ATOM 1204 N N . ALA A 1 163 ? 0.886 -8.085 29.291 1.00 83.44 163 ALA A N 1
ATOM 1205 C CA . ALA A 1 163 ? 0.996 -7.542 30.645 1.00 83.44 163 ALA A CA 1
ATOM 1206 C C . ALA A 1 163 ? -0.321 -6.967 31.203 1.00 83.44 163 ALA A C 1
ATOM 1208 O O . ALA A 1 163 ? -0.411 -6.717 32.404 1.00 83.44 163 ALA A O 1
ATOM 1209 N N . THR A 1 164 ? -1.339 -6.751 30.362 1.00 71.81 164 THR A N 1
ATOM 1210 C CA . THR A 1 164 ? -2.652 -6.249 30.790 1.00 71.81 164 THR A CA 1
ATOM 1211 C C . THR A 1 164 ? -3.590 -7.442 31.016 1.00 71.81 164 THR A C 1
ATOM 1213 O O . THR A 1 164 ? -4.073 -8.007 30.033 1.00 71.81 164 THR A O 1
ATOM 1216 N N . PRO A 1 165 ? -3.853 -7.878 32.266 1.00 58.59 165 PRO A N 1
ATOM 1217 C CA . PRO A 1 165 ? -4.758 -8.995 32.509 1.00 58.59 165 PRO A CA 1
ATOM 1218 C C . PRO A 1 165 ? -6.151 -8.661 31.971 1.00 58.59 165 PRO A C 1
ATOM 1220 O O . PRO A 1 165 ? -6.650 -7.551 32.167 1.00 58.59 165 PRO A O 1
ATOM 1223 N N . ALA A 1 166 ? -6.775 -9.622 31.284 1.00 58.38 166 ALA A N 1
ATOM 1224 C CA . ALA A 1 166 ? -8.166 -9.507 30.875 1.00 58.38 166 ALA A CA 1
ATOM 1225 C C . ALA A 1 166 ? -9.004 -9.231 32.129 1.00 58.38 166 ALA A C 1
ATOM 1227 O O . ALA A 1 166 ? -9.064 -10.070 33.028 1.00 58.38 166 ALA A O 1
ATOM 1228 N N . LEU A 1 167 ? -9.616 -8.047 32.208 1.00 50.81 167 LEU A N 1
ATOM 1229 C CA . LEU A 1 167 ? -10.678 -7.803 33.173 1.00 50.81 167 LEU A CA 1
ATOM 1230 C C . LEU A 1 167 ? -11.784 -8.803 32.839 1.00 50.81 167 LEU A C 1
ATOM 1232 O O . LEU A 1 167 ? -12.462 -8.680 31.819 1.00 50.81 167 LEU A O 1
ATOM 1236 N N . ILE A 1 168 ? -11.879 -9.842 33.666 1.00 44.91 168 ILE A N 1
ATOM 1237 C CA . ILE A 1 168 ? -12.985 -10.787 33.675 1.00 44.91 168 ILE A CA 1
ATOM 1238 C C . ILE A 1 168 ? -14.214 -9.945 34.018 1.00 44.91 168 ILE A C 1
ATOM 1240 O O . ILE A 1 168 ? -14.358 -9.478 35.145 1.00 44.91 168 ILE A O 1
ATOM 1244 N N . HIS A 1 169 ? -15.032 -9.651 33.012 1.00 45.12 169 HIS A N 1
ATOM 1245 C CA . HIS A 1 169 ? -16.394 -9.201 33.242 1.00 45.12 169 HIS A CA 1
ATOM 1246 C C . HIS A 1 169 ? -17.238 -10.463 33.423 1.00 45.12 169 HIS A C 1
ATOM 1248 O O . HIS A 1 169 ? -17.432 -11.204 32.457 1.00 45.12 169 HIS A O 1
ATOM 1254 N N . ASP A 1 170 ? -17.628 -10.704 34.678 1.00 47.12 170 ASP A N 1
ATOM 1255 C CA . ASP A 1 170 ? -18.643 -11.680 35.099 1.00 47.12 170 ASP A CA 1
ATOM 1256 C C . ASP A 1 170 ? -20.022 -11.376 34.485 1.00 47.12 170 ASP A C 1
ATOM 1258 O O . ASP A 1 170 ? -20.362 -10.173 34.344 1.00 47.12 170 ASP A O 1
#

Sequence (170 aa):
MLCVPGGGGVNALLEDQPVLDFVRQRAGQARYVTSVCSGALVLGAAGLLKGKRATTHWYAHDFLEEFGAVSVDARIVEDGNLITAGGVTSGIDFGLALVARLLGQAEAETVQLSLEYAPAPPFRAGTPAEAPPAVLAQAKERLAGSRRAREEMFARWRDARAATPALIHD

pLDDT: mean 95.55, std 9.07, range [44.91, 98.88]

Secondary structure (DSSP, 8-state):
-EEE--STTHHHHTS-HHHHHHHHHHHTT-S-EEEETTHHHHHHHTT--TT-EE---GGGSGGGGGGT-EE--SSEEEETTEEEE-STTHHHHHHHHHHHHHH-HHHHHHHHHHTT-----SSS-SSTTTS-HHHHHHHHHHHHHHHHHHHHHHHHHHHHHHHS------

Foldseek 3Di:
DAEFEDDLCVLVLLPVPVNLVVLLVVVVVDQAREYAACRVSSCLSNLNAADEEEEHEPLCQVVSVLSNHDRDPDQWDDDRRYIYGYHDVSVLVVVLVVCCVPPNNVVSVVVCVVVVVDDDDPDQCPDPVRRDPVVNVVVCVVCVVSSVSVVVVSVVVVVVVVPDDPPPDD

Radius of gyration: 17.74 Å; chains: 1; bounding box: 39×27×58 Å